Protein AF-A0A1I3K6D3-F1 (afdb_monomer_lite)

Sequence (68 aa):
MDAGLLESARRASGKPDSALVDEALAALLARHRSAEVDASYAAYDAHPLDEPDEWGDLASFRRAVSAS

Structure (mmCIF, N/CA/C/O backbone):
data_AF-A0A1I3K6D3-F1
#
_entry.id   AF-A0A1I3K6D3-F1
#
loop_
_atom_site.group_PDB
_atom_site.id
_atom_site.type_symbol
_atom_site.label_atom_id
_atom_site.label_alt_id
_atom_site.label_comp_id
_atom_site.label_asym_id
_atom_site.label_entity_id
_atom_site.label_seq_id
_atom_site.pdbx_PDB_ins_code
_atom_site.Cartn_x
_atom_site.Cartn_y
_atom_site.Cartn_z
_atom_site.occupancy
_atom_site.B_iso_or_equiv
_atom_site.auth_seq_id
_atom_site.auth_comp_id
_atom_site.auth_asym_id
_atom_site.auth_atom_id
_atom_site.pdbx_PDB_model_num
ATOM 1 N N . MET A 1 1 ? -24.349 -4.720 2.168 1.00 63.62 1 MET A N 1
ATOM 2 C CA . MET A 1 1 ? -23.202 -4.822 3.094 1.00 63.62 1 MET A CA 1
ATOM 3 C C . MET A 1 1 ? -23.167 -6.235 3.634 1.00 63.62 1 ME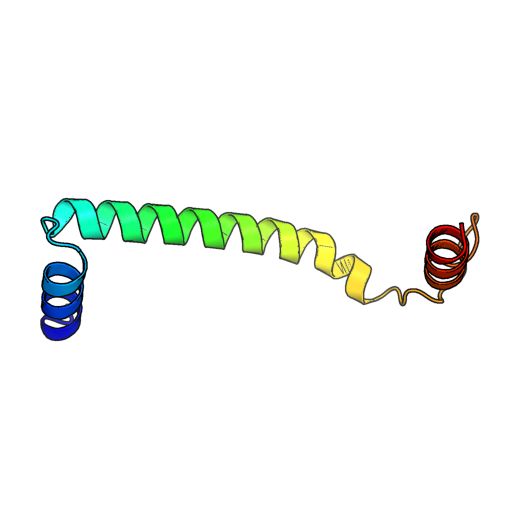T A C 1
ATOM 5 O O . MET A 1 1 ? -24.228 -6.742 3.979 1.00 63.62 1 MET A O 1
ATOM 9 N N . ASP A 1 2 ? -22.000 -6.874 3.658 1.00 86.62 2 ASP A N 1
ATOM 10 C CA . ASP A 1 2 ? -21.852 -8.188 4.286 1.00 86.62 2 ASP A CA 1
ATOM 11 C C . ASP A 1 2 ? -21.767 -8.002 5.808 1.00 86.62 2 ASP A C 1
ATOM 13 O O . ASP A 1 2 ? -20.755 -7.553 6.349 1.00 86.62 2 ASP A O 1
ATOM 17 N N . ALA A 1 3 ? -22.872 -8.292 6.494 1.00 86.44 3 ALA A N 1
ATOM 18 C CA . ALA A 1 3 ? -22.960 -8.162 7.944 1.00 86.44 3 ALA A CA 1
ATOM 19 C C . ALA A 1 3 ? -22.039 -9.155 8.680 1.00 86.44 3 ALA A C 1
ATOM 21 O O . ALA A 1 3 ? -21.561 -8.846 9.770 1.00 86.44 3 ALA A O 1
ATOM 22 N N . GLY A 1 4 ? -21.750 -10.319 8.085 1.00 91.81 4 GLY A N 1
ATOM 23 C CA . GLY A 1 4 ? -20.855 -11.321 8.667 1.00 91.81 4 GLY A CA 1
ATOM 24 C C . GLY A 1 4 ? -19.389 -10.891 8.620 1.00 91.81 4 GLY A C 1
ATOM 25 O O . GLY A 1 4 ? -18.636 -11.140 9.568 1.00 91.81 4 GLY A O 1
ATOM 26 N N . LEU A 1 5 ? -18.997 -10.185 7.555 1.00 90.44 5 LEU A N 1
ATOM 27 C CA . LEU A 1 5 ? -17.670 -9.580 7.434 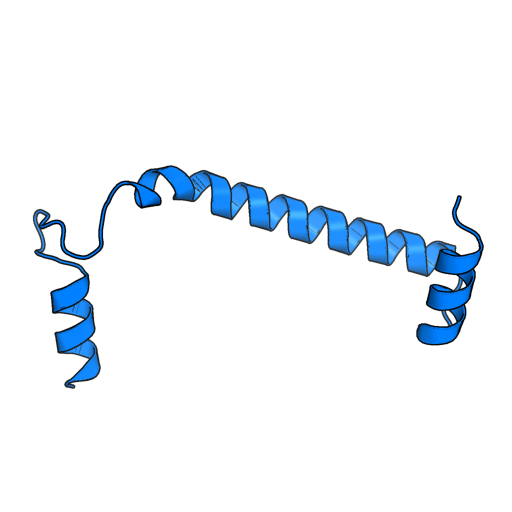1.00 90.44 5 LEU A CA 1
ATOM 28 C C . LEU A 1 5 ? -17.447 -8.494 8.495 1.00 90.44 5 LEU A C 1
ATOM 30 O O . LEU A 1 5 ? -16.436 -8.529 9.196 1.00 90.44 5 LEU A O 1
ATOM 34 N N . LEU A 1 6 ? -18.403 -7.569 8.655 1.00 90.25 6 LEU A N 1
ATOM 35 C CA . LEU A 1 6 ? -18.320 -6.506 9.666 1.00 90.25 6 LEU A CA 1
ATOM 36 C C . LEU A 1 6 ? -18.280 -7.070 11.087 1.00 90.25 6 LEU A C 1
ATOM 38 O O . LEU A 1 6 ? -17.466 -6.638 11.900 1.00 90.25 6 LEU A O 1
ATOM 42 N N . GLU A 1 7 ? -19.098 -8.081 11.378 1.00 93.12 7 GLU A N 1
ATOM 43 C CA . GLU A 1 7 ? -19.090 -8.728 12.689 1.00 93.12 7 GLU A CA 1
ATOM 44 C C . GLU A 1 7 ? -17.757 -9.428 12.983 1.00 93.12 7 GLU A C 1
ATOM 46 O O . GLU A 1 7 ? -17.228 -9.354 14.091 1.00 93.12 7 GLU A O 1
ATOM 51 N N . SER A 1 8 ? -17.162 -10.077 11.983 1.00 94.25 8 SER A N 1
ATOM 52 C CA . SER A 1 8 ? -15.846 -10.706 12.132 1.00 94.25 8 SER A CA 1
ATOM 53 C C . SER A 1 8 ? -14.741 -9.668 12.339 1.00 94.25 8 SER A C 1
ATOM 55 O O . SER A 1 8 ? -13.887 -9.851 13.207 1.00 94.25 8 SER A O 1
ATOM 57 N N . ALA A 1 9 ? -14.791 -8.548 11.612 1.00 92.69 9 ALA A N 1
ATOM 58 C CA . ALA A 1 9 ? -13.846 -7.445 11.760 1.00 92.69 9 ALA A CA 1
ATOM 59 C C . ALA A 1 9 ? -13.959 -6.761 13.132 1.00 92.69 9 ALA A C 1
ATOM 61 O O . ALA A 1 9 ? -12.939 -6.488 13.768 1.00 92.69 9 ALA A O 1
ATOM 62 N N . ARG A 1 10 ? -15.181 -6.553 13.640 1.00 93.31 10 ARG A N 1
ATOM 63 C CA . ARG A 1 10 ? -15.407 -6.059 15.006 1.00 93.31 10 ARG A CA 1
ATOM 64 C C . ARG A 1 10 ? -14.840 -7.004 16.050 1.00 93.31 10 ARG A C 1
ATOM 66 O O . ARG A 1 10 ? -14.099 -6.560 16.920 1.00 93.31 10 ARG A O 1
ATOM 73 N N . ARG A 1 11 ? -15.137 -8.303 15.949 1.00 95.25 11 ARG A N 1
ATOM 74 C CA . ARG A 1 11 ? -14.618 -9.304 16.895 1.00 95.25 11 ARG A CA 1
ATOM 75 C C . ARG A 1 11 ? -13.092 -9.384 16.891 1.00 95.25 11 ARG A C 1
ATOM 77 O O . ARG A 1 11 ? -12.505 -9.567 17.949 1.00 95.25 11 ARG A O 1
ATOM 84 N N . ALA A 1 12 ? -12.458 -9.240 15.730 1.00 96.38 12 ALA A N 1
ATOM 85 C CA . ALA A 1 12 ? -11.003 -9.303 15.614 1.00 96.38 12 ALA A CA 1
ATOM 86 C C . ALA A 1 12 ? -10.295 -8.026 16.100 1.00 96.38 12 ALA A C 1
ATOM 88 O O . ALA A 1 12 ? -9.201 -8.105 16.650 1.00 96.38 12 ALA A O 1
ATOM 89 N N . SER A 1 13 ? -10.897 -6.853 15.885 1.00 94.62 13 SER A N 1
ATOM 90 C CA . SER A 1 13 ? -10.253 -5.557 16.145 1.00 94.62 13 SER A CA 1
ATOM 91 C C . SER A 1 13 ? -10.674 -4.887 17.456 1.00 94.62 13 SER A C 1
ATOM 93 O O . SER A 1 13 ? -9.921 -4.074 17.986 1.00 94.62 13 SER A O 1
ATOM 95 N N . GLY A 1 14 ? -11.888 -5.161 17.945 1.00 95.62 14 GLY A N 1
ATOM 96 C CA . GLY A 1 14 ? -12.532 -4.420 19.033 1.00 95.62 14 GLY A CA 1
ATOM 97 C C . GLY A 1 14 ? -12.919 -2.973 18.686 1.00 95.62 14 GLY A C 1
ATOM 98 O O . GLY A 1 14 ? -13.272 -2.213 19.586 1.00 95.62 14 GLY A O 1
ATOM 99 N N . LYS A 1 15 ? -12.833 -2.563 17.413 1.00 94.81 15 LYS A N 1
ATOM 100 C CA . LYS A 1 15 ? -13.041 -1.173 16.973 1.00 94.81 15 LYS A CA 1
ATOM 101 C C . LYS A 1 15 ? -14.486 -0.905 16.531 1.00 94.81 15 LYS A C 1
ATOM 103 O O . LYS A 1 15 ? -15.158 -1.826 16.062 1.00 94.81 15 LYS A O 1
ATOM 108 N N . PRO A 1 16 ? -14.969 0.349 16.642 1.00 94.75 16 PRO A N 1
ATOM 109 C CA . PRO A 1 16 ? -16.253 0.735 16.068 1.00 94.75 16 PRO A CA 1
ATOM 110 C C . PRO A 1 16 ? -16.205 0.688 14.536 1.00 94.75 16 PRO A C 1
ATOM 112 O O . PRO A 1 16 ? -15.149 0.884 13.931 1.00 94.75 16 PRO A O 1
ATOM 115 N N . ASP A 1 17 ? -17.368 0.496 13.911 1.00 93.06 17 ASP A N 1
ATOM 116 C CA . ASP A 1 17 ? -17.494 0.347 12.455 1.00 93.06 17 ASP A CA 1
ATOM 117 C C . ASP A 1 17 ? -16.872 1.526 11.684 1.00 93.06 17 ASP A C 1
ATOM 119 O O . ASP A 1 17 ? -16.244 1.313 10.652 1.00 93.06 17 ASP A O 1
ATOM 123 N N . SER A 1 18 ? -16.974 2.759 12.197 1.00 95.06 18 SER A N 1
ATOM 124 C CA . SER A 1 18 ? -16.363 3.936 11.562 1.00 95.06 18 SER A CA 1
ATOM 125 C C . SER A 1 18 ? -14.838 3.828 11.475 1.00 95.06 18 SER A C 1
ATOM 127 O O . SER A 1 18 ? -14.273 4.052 10.412 1.00 95.06 18 SER A O 1
ATOM 129 N N . ALA A 1 19 ? -14.178 3.399 12.554 1.00 95.81 19 ALA A N 1
ATOM 130 C CA . ALA A 1 19 ? -12.726 3.228 12.571 1.00 95.81 19 ALA A CA 1
ATOM 131 C C . ALA A 1 19 ? -12.277 2.078 11.654 1.00 95.81 19 ALA A C 1
ATOM 133 O O . ALA A 1 19 ? -11.240 2.172 11.004 1.00 95.81 19 ALA A O 1
ATOM 134 N N . LEU A 1 20 ? -13.076 1.010 11.557 1.00 94.81 20 LEU A N 1
ATOM 135 C CA . LEU A 1 20 ? -12.832 -0.080 10.608 1.00 94.81 20 LEU A CA 1
ATOM 136 C C . LEU A 1 20 ? -12.930 0.384 9.152 1.00 94.81 20 LEU A C 1
ATOM 138 O O . LEU A 1 20 ? -12.126 -0.033 8.319 1.00 94.81 20 LEU A O 1
ATOM 142 N N . VAL A 1 21 ? -13.901 1.246 8.844 1.00 94.75 21 VAL A N 1
ATOM 143 C CA . VAL A 1 21 ? -14.063 1.833 7.508 1.00 94.75 21 VAL A CA 1
ATOM 144 C C . VAL A 1 21 ? -12.901 2.767 7.177 1.00 94.75 21 VAL A C 1
ATOM 146 O O . VAL A 1 21 ? -12.347 2.661 6.082 1.00 94.75 21 VAL A O 1
ATOM 149 N N . ASP A 1 22 ? -12.488 3.618 8.116 1.00 96.81 22 ASP A N 1
ATOM 150 C CA . ASP A 1 22 ? -11.348 4.521 7.929 1.00 96.81 22 ASP A CA 1
ATOM 151 C C . ASP A 1 22 ? -10.049 3.739 7.667 1.00 96.81 22 ASP A C 1
ATOM 153 O O . ASP A 1 22 ? -9.307 4.046 6.733 1.00 96.81 22 ASP A O 1
ATOM 157 N N . GLU A 1 23 ? -9.799 2.673 8.433 1.00 95.81 23 GLU A N 1
ATOM 158 C CA . GLU A 1 23 ? -8.634 1.799 8.250 1.00 95.81 23 GLU A CA 1
ATOM 159 C C . GLU A 1 23 ? -8.661 1.058 6.914 1.00 95.81 23 GLU A C 1
ATOM 161 O O . GLU A 1 23 ? -7.643 0.994 6.220 1.00 95.81 23 GLU A O 1
ATOM 166 N N . ALA A 1 24 ? -9.822 0.532 6.520 1.00 95.94 24 ALA A N 1
ATOM 167 C CA . ALA A 1 24 ? -9.981 -0.132 5.234 1.00 95.94 24 ALA A CA 1
ATOM 168 C C . ALA A 1 24 ? -9.739 0.834 4.064 1.00 95.94 24 ALA A C 1
ATOM 170 O O . ALA A 1 24 ? -9.075 0.468 3.092 1.00 95.94 24 ALA A O 1
ATOM 171 N N . LEU A 1 25 ? -10.231 2.074 4.161 1.00 97.44 25 LEU A N 1
ATOM 172 C CA . LEU A 1 25 ? -10.034 3.090 3.131 1.00 97.44 25 LEU A CA 1
ATOM 173 C C . LEU A 1 25 ? -8.570 3.537 3.054 1.00 97.44 25 LEU A C 1
ATOM 175 O O . LEU A 1 25 ? -8.015 3.626 1.959 1.00 97.44 25 LEU A O 1
ATOM 179 N N . ALA A 1 26 ? -7.918 3.753 4.197 1.00 97.88 26 ALA A N 1
ATOM 180 C CA . ALA A 1 26 ? -6.496 4.079 4.246 1.00 97.88 26 ALA A CA 1
ATOM 181 C C . ALA A 1 26 ? -5.638 2.961 3.628 1.00 97.88 26 ALA A C 1
ATOM 183 O O . ALA A 1 26 ? -4.767 3.234 2.799 1.00 97.88 26 ALA A O 1
ATOM 184 N N . ALA A 1 27 ? -5.921 1.699 3.968 1.00 97.38 27 ALA A N 1
ATOM 185 C CA . ALA A 1 27 ? -5.234 0.543 3.399 1.00 97.38 27 ALA A CA 1
ATOM 186 C C . ALA A 1 27 ? -5.467 0.415 1.884 1.00 97.38 27 ALA A C 1
ATOM 188 O O . ALA A 1 27 ? -4.531 0.124 1.135 1.00 97.38 27 ALA A O 1
ATOM 189 N N . LEU A 1 28 ? -6.694 0.673 1.418 1.00 97.50 28 LEU A N 1
ATOM 190 C CA . LEU A 1 28 ? -7.026 0.675 -0.006 1.00 97.50 28 LEU A CA 1
ATOM 191 C C . LEU A 1 28 ? -6.224 1.735 -0.767 1.00 97.50 28 LEU A C 1
ATOM 193 O O . LEU A 1 28 ? -5.627 1.418 -1.795 1.00 97.50 28 LEU A O 1
ATOM 197 N N . LEU A 1 29 ? -6.173 2.967 -0.257 1.00 98.06 29 LEU A N 1
ATOM 198 C CA . LEU A 1 29 ? -5.427 4.060 -0.883 1.00 98.06 29 LEU A CA 1
ATOM 199 C C . LEU A 1 29 ? -3.919 3.790 -0.897 1.00 98.06 29 LEU A C 1
ATOM 201 O O . LEU A 1 29 ? -3.263 4.029 -1.910 1.00 98.06 29 LEU A O 1
ATOM 205 N N . ALA A 1 30 ? -3.368 3.243 0.190 1.00 98.00 30 ALA A N 1
ATOM 206 C CA . ALA A 1 30 ? -1.959 2.863 0.251 1.00 98.00 30 ALA A CA 1
ATOM 207 C C . ALA A 1 30 ? -1.615 1.788 -0.792 1.00 98.00 30 ALA A C 1
ATOM 209 O O . ALA A 1 30 ? -0.643 1.930 -1.536 1.00 98.00 30 ALA A O 1
ATOM 210 N N . ARG A 1 31 ? -2.446 0.743 -0.900 1.00 97.00 31 ARG A N 1
ATOM 211 C CA . ARG A 1 31 ? -2.276 -0.311 -1.908 1.00 97.00 31 ARG A CA 1
ATOM 212 C C . ARG A 1 31 ? -2.436 0.224 -3.329 1.00 97.00 31 ARG A C 1
ATOM 214 O O . ARG A 1 31 ? -1.684 -0.187 -4.204 1.00 97.00 31 ARG A O 1
ATOM 221 N N . HIS A 1 32 ? -3.393 1.121 -3.562 1.00 96.44 32 HIS A N 1
ATOM 222 C CA . HIS A 1 32 ? -3.585 1.738 -4.872 1.00 96.44 32 HIS A CA 1
ATOM 223 C C . HIS A 1 32 ? -2.343 2.522 -5.295 1.00 96.44 32 HIS A C 1
ATOM 225 O O . HIS A 1 32 ? -1.808 2.268 -6.368 1.00 96.44 32 HIS A O 1
ATOM 231 N N . ARG A 1 33 ? -1.815 3.370 -4.407 1.00 96.00 33 ARG A N 1
ATOM 232 C CA . ARG A 1 33 ? -0.590 4.131 -4.666 1.00 96.00 33 ARG A CA 1
ATOM 233 C C . ARG A 1 33 ? 0.619 3.231 -4.925 1.00 96.00 33 ARG A C 1
ATOM 235 O O . ARG A 1 33 ? 1.414 3.529 -5.806 1.00 96.00 33 ARG A O 1
ATOM 242 N N . SER A 1 34 ? 0.764 2.138 -4.172 1.00 95.00 34 SER A N 1
ATOM 243 C CA . SER A 1 34 ? 1.822 1.149 -4.428 1.00 95.00 34 SER A CA 1
ATOM 244 C C . SER A 1 34 ? 1.686 0.547 -5.825 1.00 95.00 34 SER A C 1
ATOM 246 O O . SER A 1 34 ? 2.660 0.502 -6.562 1.00 95.00 34 SER A O 1
ATOM 248 N N . ALA A 1 35 ? 0.470 0.158 -6.217 1.00 95.00 35 ALA A N 1
ATOM 249 C CA . ALA A 1 35 ? 0.215 -0.417 -7.532 1.00 95.00 35 ALA A CA 1
ATOM 250 C C . ALA A 1 35 ? 0.472 0.577 -8.677 1.00 95.00 35 ALA A C 1
ATOM 252 O O . ALA A 1 35 ? 0.927 0.166 -9.737 1.00 95.00 35 ALA A O 1
ATOM 253 N N . GLU A 1 36 ? 0.210 1.874 -8.480 1.00 96.00 36 GLU A N 1
ATOM 254 C CA . GLU A 1 36 ? 0.570 2.908 -9.462 1.00 96.00 36 GLU A CA 1
ATOM 255 C C . GLU A 1 36 ? 2.089 3.013 -9.647 1.00 96.00 36 GLU A C 1
ATOM 257 O O . GLU A 1 36 ? 2.568 3.129 -10.776 1.00 96.00 36 GLU A O 1
ATOM 262 N N . VAL A 1 37 ? 2.852 2.934 -8.552 1.00 94.00 37 VAL A N 1
ATOM 263 C CA . VAL A 1 37 ? 4.319 2.919 -8.607 1.00 94.00 37 VAL A CA 1
ATOM 264 C C . VAL A 1 37 ? 4.809 1.660 -9.318 1.00 94.00 37 VAL A C 1
ATOM 266 O O . VAL A 1 37 ? 5.582 1.780 -10.264 1.00 94.00 37 VAL A O 1
ATOM 269 N N . ASP A 1 38 ? 4.315 0.481 -8.943 1.00 93.19 38 ASP A N 1
ATOM 270 C CA . ASP A 1 38 ? 4.697 -0.784 -9.583 1.00 93.19 38 ASP A CA 1
ATOM 271 C C . ASP A 1 38 ? 4.383 -0.755 -11.090 1.00 93.19 38 ASP A C 1
ATOM 273 O O . ASP A 1 38 ? 5.233 -1.074 -11.920 1.00 93.19 38 ASP A O 1
ATOM 277 N N . ALA A 1 39 ? 3.196 -0.267 -11.469 1.00 92.62 39 ALA A N 1
ATOM 278 C CA . ALA A 1 39 ? 2.797 -0.128 -12.868 1.00 92.62 39 ALA A CA 1
ATOM 279 C C . ALA A 1 39 ? 3.694 0.844 -13.651 1.00 92.62 39 ALA A C 1
ATOM 281 O O . ALA A 1 39 ? 3.961 0.611 -14.829 1.00 92.62 39 ALA A O 1
ATOM 282 N N . SER A 1 40 ? 4.191 1.911 -13.015 1.00 90.94 40 SER A N 1
ATOM 283 C CA . SER A 1 40 ? 5.127 2.846 -13.657 1.00 90.94 40 SER A CA 1
ATOM 284 C C . SER A 1 40 ? 6.474 2.201 -14.008 1.00 90.94 40 SER A C 1
ATOM 286 O O . SER A 1 40 ? 7.130 2.640 -14.953 1.00 90.94 40 SER A O 1
ATOM 288 N N . TYR A 1 41 ? 6.855 1.132 -13.302 1.00 88.94 41 TYR A N 1
ATOM 289 C CA . TYR A 1 41 ? 8.075 0.366 -13.560 1.00 88.94 41 TYR A CA 1
ATOM 290 C C . TYR A 1 41 ? 7.861 -0.850 -14.471 1.00 88.94 41 TYR A C 1
ATOM 292 O O . TYR A 1 41 ? 8.847 -1.432 -14.914 1.00 88.94 41 TYR A O 1
ATOM 300 N N . ALA A 1 42 ? 6.621 -1.189 -14.838 1.00 90.00 42 ALA A N 1
ATOM 301 C CA . ALA A 1 42 ? 6.320 -2.347 -15.690 1.00 90.00 42 ALA A CA 1
ATOM 302 C C . ALA A 1 42 ? 6.994 -2.290 -17.076 1.00 90.00 42 ALA A C 1
ATOM 304 O O . ALA A 1 42 ? 7.208 -3.319 -17.708 1.00 90.00 42 ALA A O 1
ATOM 305 N N . ALA A 1 43 ? 7.373 -1.098 -17.557 1.00 87.81 43 ALA A N 1
ATOM 306 C CA . ALA A 1 43 ? 8.160 -0.955 -18.785 1.00 87.81 43 ALA A CA 1
ATOM 307 C C . ALA A 1 43 ? 9.523 -1.671 -18.704 1.00 87.81 43 ALA A C 1
ATOM 309 O O . ALA A 1 43 ? 10.029 -2.137 -19.722 1.00 87.81 43 ALA A O 1
ATOM 310 N N . TYR A 1 44 ? 10.094 -1.792 -17.502 1.00 81.38 44 TYR A N 1
ATOM 311 C CA . TYR A 1 44 ? 11.369 -2.468 -17.275 1.00 81.38 44 TYR A CA 1
ATOM 312 C C . TYR A 1 44 ? 11.240 -3.992 -17.165 1.00 81.38 44 TYR A C 1
ATOM 314 O O . TYR A 1 44 ? 12.249 -4.675 -17.293 1.00 81.38 44 TYR A O 1
ATOM 322 N N . ASP A 1 45 ?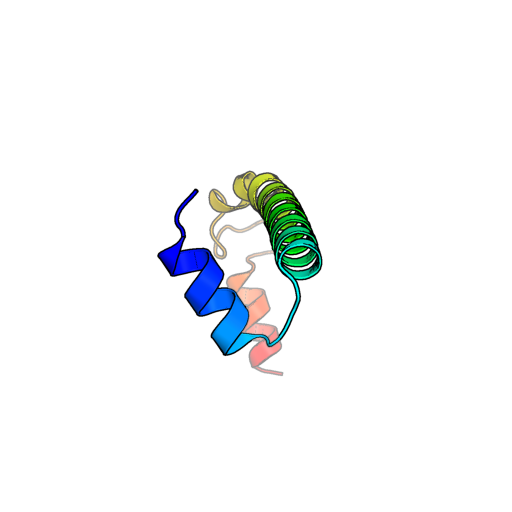 10.030 -4.551 -17.028 1.00 85.00 45 ASP A N 1
ATOM 323 C CA . ASP A 1 45 ? 9.830 -6.012 -17.043 1.00 85.00 45 ASP A CA 1
ATOM 324 C C . ASP A 1 45 ? 10.229 -6.639 -18.392 1.00 85.00 45 ASP A C 1
ATOM 326 O O . ASP A 1 45 ? 10.531 -7.829 -18.471 1.00 85.00 45 ASP A O 1
ATOM 330 N N . ALA A 1 46 ? 10.235 -5.839 -19.463 1.00 85.62 46 ALA A N 1
ATOM 331 C CA . ALA A 1 46 ? 10.663 -6.257 -20.793 1.00 85.62 46 ALA A CA 1
ATOM 332 C C . ALA A 1 46 ? 12.192 -6.381 -20.940 1.00 85.62 46 ALA A C 1
ATOM 334 O O . ALA A 1 46 ? 12.643 -6.954 -21.931 1.00 85.62 46 ALA A O 1
ATOM 335 N N . HIS A 1 47 ? 12.966 -5.869 -19.976 1.00 84.88 47 HIS A N 1
ATOM 336 C CA . HIS A 1 47 ? 14.426 -5.856 -19.996 1.00 84.88 47 HIS A CA 1
ATOM 337 C C . HIS A 1 47 ? 14.978 -6.888 -19.005 1.00 84.88 47 HIS A C 1
ATOM 339 O O . HIS A 1 47 ? 14.973 -6.653 -17.790 1.00 84.88 47 HIS A O 1
ATOM 345 N N . PRO A 1 48 ? 15.411 -8.071 -19.475 1.00 86.50 48 PRO A N 1
ATOM 346 C CA . PRO A 1 48 ? 15.921 -9.104 -18.591 1.00 86.50 48 PRO A CA 1
ATOM 347 C C . PRO A 1 48 ? 17.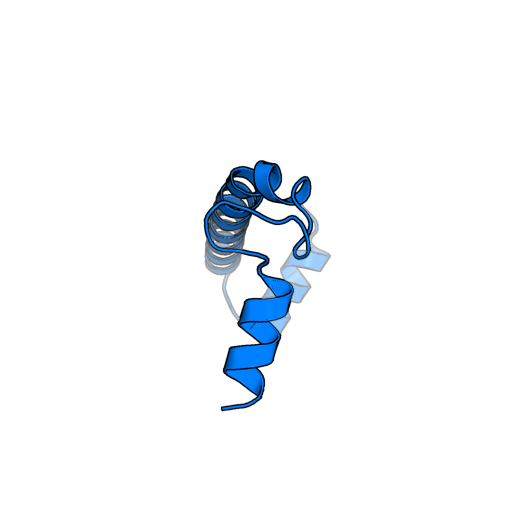259 -8.688 -17.959 1.00 86.50 48 PRO A C 1
ATOM 349 O O . PRO A 1 48 ? 18.022 -7.897 -18.502 1.00 86.50 48 PRO A O 1
ATOM 352 N N . LEU A 1 49 ? 17.560 -9.235 -16.777 1.00 84.44 49 LEU A N 1
ATOM 353 C CA . LEU A 1 49 ? 18.723 -8.826 -15.969 1.00 84.44 49 LEU A CA 1
ATOM 354 C C . LEU A 1 49 ? 20.087 -9.137 -16.607 1.00 84.44 49 LEU A C 1
ATOM 356 O O . LEU A 1 49 ? 21.107 -8.640 -16.129 1.0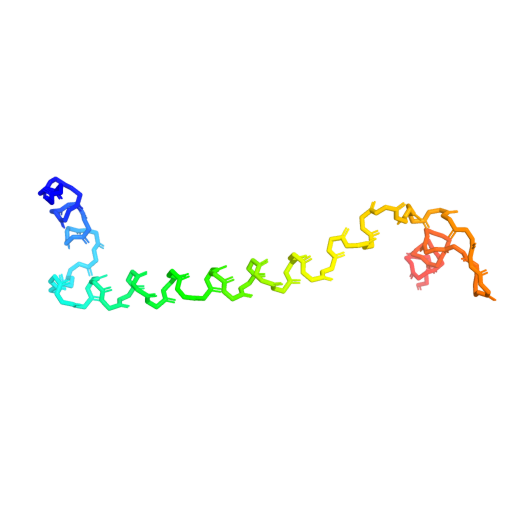0 84.44 49 LEU A O 1
ATOM 360 N N . ASP A 1 50 ? 20.115 -10.018 -17.602 1.00 86.25 50 ASP A N 1
ATOM 361 C CA . ASP A 1 50 ? 21.291 -10.389 -18.383 1.00 86.25 50 ASP A CA 1
ATOM 362 C C . ASP A 1 50 ? 21.421 -9.585 -19.687 1.00 86.25 50 ASP A C 1
ATOM 364 O O . ASP A 1 50 ? 22.400 -9.775 -20.412 1.00 86.25 50 ASP A O 1
ATOM 368 N N . GLU A 1 51 ? 20.476 -8.685 -19.986 1.00 88.25 51 GLU A N 1
ATOM 369 C CA . GLU A 1 51 ? 20.594 -7.760 -21.111 1.00 88.25 51 GLU A CA 1
ATOM 370 C C . GLU A 1 51 ? 21.778 -6.804 -20.871 1.00 88.25 51 GLU A C 1
ATOM 372 O O . GLU A 1 51 ? 21.823 -6.133 -19.836 1.00 88.25 51 GLU A O 1
ATOM 377 N N . PRO A 1 52 ? 22.760 -6.749 -21.790 1.00 86.75 52 PRO A N 1
ATOM 378 C CA . PRO A 1 52 ? 23.910 -5.870 -21.643 1.00 86.75 52 PRO A CA 1
ATOM 379 C C . PRO A 1 52 ? 23.573 -4.432 -22.065 1.00 86.75 52 PRO A C 1
ATOM 381 O O . PRO A 1 52 ? 23.074 -4.210 -23.169 1.00 86.75 52 PRO A O 1
ATOM 384 N N . ASP A 1 53 ? 23.926 -3.456 -21.228 1.00 86.62 53 ASP A N 1
ATOM 385 C CA . ASP A 1 53 ? 23.867 -2.021 -21.529 1.00 86.62 53 ASP A CA 1
ATOM 386 C C . ASP A 1 53 ? 25.273 -1.376 -21.587 1.00 86.62 53 ASP A C 1
ATOM 388 O O . ASP A 1 53 ? 26.298 -2.065 -21.633 1.00 86.62 53 ASP A O 1
ATOM 392 N N . GLU A 1 54 ? 25.345 -0.039 -21.616 1.00 87.81 54 GLU A N 1
ATOM 393 C CA . GLU A 1 54 ? 26.609 0.722 -21.638 1.00 87.81 54 GLU A CA 1
ATOM 394 C C . GLU A 1 54 ? 27.512 0.470 -20.413 1.00 87.81 54 GLU A C 1
ATOM 396 O O . GLU A 1 54 ? 28.707 0.781 -20.441 1.00 87.81 54 GLU A O 1
ATOM 401 N N . TRP A 1 55 ? 26.964 -0.113 -19.350 1.00 87.50 55 TRP A N 1
ATOM 402 C CA . TRP A 1 55 ? 27.628 -0.426 -18.091 1.00 87.50 55 TRP A CA 1
ATOM 403 C C . TRP A 1 55 ? 27.763 -1.937 -17.823 1.00 87.50 55 TRP A C 1
ATOM 405 O O . TRP A 1 55 ? 28.392 -2.315 -16.831 1.00 87.50 55 TRP A O 1
ATOM 415 N N . GLY A 1 56 ? 27.265 -2.804 -18.712 1.00 88.31 56 GLY A N 1
ATOM 416 C CA . GLY A 1 56 ? 27.317 -4.267 -18.592 1.00 88.31 56 GLY A CA 1
ATOM 417 C C . GLY A 1 56 ? 25.950 -4.879 -18.275 1.00 88.31 56 GLY A C 1
ATOM 418 O O . GLY A 1 56 ? 24.932 -4.336 -18.673 1.00 88.31 56 GLY A O 1
ATOM 419 N N . ASP A 1 57 ? 25.910 -6.032 -17.594 1.00 91.69 57 ASP A N 1
ATOM 420 C CA . ASP A 1 57 ? 24.650 -6.684 -17.200 1.00 91.69 57 ASP A CA 1
ATOM 421 C C . ASP A 1 57 ? 24.443 -6.697 -15.672 1.00 91.69 57 ASP A C 1
ATOM 423 O O . ASP A 1 57 ? 25.377 -6.887 -14.875 1.00 91.69 57 ASP A O 1
ATOM 427 N N . LEU A 1 58 ? 23.188 -6.515 -15.248 1.00 88.75 58 LEU A N 1
ATOM 428 C CA . LEU A 1 58 ? 22.803 -6.432 -13.834 1.00 88.75 58 LEU A CA 1
ATOM 429 C C . LEU A 1 58 ? 23.081 -7.741 -13.079 1.00 88.75 58 LEU A C 1
ATOM 431 O O . LEU A 1 58 ? 23.402 -7.720 -11.883 1.00 88.75 58 LEU A O 1
ATOM 435 N N . ALA A 1 59 ? 22.991 -8.893 -13.748 1.00 90.56 59 ALA A N 1
ATOM 436 C CA . ALA A 1 59 ? 23.265 -10.188 -13.134 1.00 90.56 59 ALA A CA 1
ATOM 437 C C . ALA A 1 59 ? 24.750 -10.353 -12.756 1.00 90.56 59 ALA A C 1
ATOM 439 O O . ALA A 1 59 ? 25.065 -10.872 -11.677 1.00 90.56 59 ALA A O 1
ATOM 440 N N . SER A 1 60 ? 25.674 -9.893 -13.597 1.00 89.00 60 SER A N 1
ATOM 441 C CA . SER A 1 60 ? 27.114 -9.850 -13.331 1.00 89.00 60 SER A CA 1
ATOM 442 C C . SER A 1 60 ? 27.447 -8.895 -12.193 1.00 89.00 60 SER A C 1
ATOM 444 O O . SER A 1 60 ? 28.191 -9.280 -11.287 1.00 89.00 60 SER A O 1
ATOM 446 N N . PHE A 1 61 ? 26.823 -7.715 -12.162 1.00 88.12 61 PHE A N 1
ATOM 447 C CA . PHE A 1 61 ? 26.961 -6.787 -11.039 1.00 88.12 61 PHE A CA 1
ATOM 448 C C . PHE A 1 61 ? 26.522 -7.426 -9.711 1.00 88.12 61 PHE A C 1
ATOM 450 O O . PHE A 1 61 ? 27.281 -7.433 -8.739 1.00 88.12 61 PHE A O 1
ATOM 457 N N . ARG A 1 62 ? 25.339 -8.061 -9.673 1.00 90.06 62 ARG A N 1
ATOM 458 C CA . ARG A 1 62 ? 24.829 -8.738 -8.465 1.00 90.06 62 ARG A CA 1
ATOM 459 C C . ARG A 1 62 ? 25.777 -9.829 -7.961 1.00 90.06 62 ARG A C 1
ATOM 461 O O . ARG A 1 62 ? 25.964 -9.969 -6.750 1.00 90.06 62 ARG A O 1
ATOM 468 N N . ARG A 1 63 ? 26.379 -10.602 -8.874 1.00 92.12 63 ARG A N 1
ATOM 469 C CA . ARG A 1 63 ? 27.373 -11.633 -8.531 1.00 92.12 63 ARG A CA 1
ATOM 470 C C . ARG A 1 63 ? 28.638 -11.027 -7.926 1.00 92.12 63 ARG A C 1
ATOM 472 O O . ARG A 1 63 ? 29.112 -11.548 -6.924 1.00 92.12 63 ARG A O 1
ATOM 479 N N . ALA A 1 64 ? 29.148 -9.934 -8.494 1.00 90.69 64 ALA A N 1
ATOM 480 C CA . ALA A 1 64 ? 30.348 -9.263 -7.995 1.00 90.69 64 ALA A CA 1
ATOM 481 C C . ALA A 1 64 ? 30.153 -8.702 -6.576 1.00 90.69 64 ALA A C 1
ATOM 483 O O . ALA A 1 64 ? 30.997 -8.919 -5.708 1.00 90.69 64 ALA A O 1
ATOM 484 N N . VAL A 1 65 ? 29.008 -8.057 -6.318 1.00 92.56 65 VAL A N 1
ATOM 485 C CA . VAL A 1 65 ? 28.666 -7.530 -4.985 1.00 92.56 65 VAL A CA 1
ATOM 486 C C . VAL A 1 65 ? 28.517 -8.652 -3.958 1.00 92.56 65 VAL A C 1
ATOM 488 O O . VAL A 1 65 ? 28.999 -8.523 -2.842 1.00 92.56 65 VAL A O 1
ATOM 491 N N . SER A 1 66 ? 27.887 -9.770 -4.330 1.00 91.50 66 SER A N 1
ATOM 492 C CA . SER A 1 66 ? 27.679 -10.901 -3.409 1.00 91.50 66 SER A CA 1
ATOM 493 C C . SER A 1 66 ? 28.966 -11.670 -3.075 1.00 91.50 66 SER A C 1
ATOM 495 O O . SER A 1 66 ? 28.970 -12.460 -2.136 1.00 91.50 66 SER A O 1
ATOM 497 N N . ALA A 1 67 ? 30.027 -11.498 -3.869 1.00 88.25 67 ALA A N 1
ATOM 498 C CA . ALA A 1 67 ? 31.322 -12.157 -3.693 1.00 88.25 67 ALA A CA 1
ATOM 499 C C . ALA A 1 67 ? 32.355 -11.298 -2.934 1.00 88.25 67 ALA A C 1
ATOM 501 O O . ALA A 1 67 ? 33.490 -11.748 -2.762 1.00 88.25 67 ALA A O 1
ATOM 502 N N . SER A 1 68 ? 31.977 -10.081 -2.522 1.00 70.00 68 SER A N 1
ATOM 503 C CA . SER A 1 68 ? 32.786 -9.155 -1.710 1.00 70.00 68 SER A CA 1
ATOM 504 C C . SER A 1 68 ? 32.427 -9.264 -0.231 1.00 70.00 68 SER A C 1
ATOM 506 O O . SER A 1 68 ? 33.354 -9.128 0.597 1.00 70.00 68 SER A O 1
#

Foldseek 3Di:
DPPVVQVVVCVVPVDDPVVVVVVVVVVVVVVVVVVVVVVVCVVCVVPDQQRQDPVGGNVVVVVVVVVD

Radius of gyration: 21.92 Å; chains: 1; bounding box: 56×17×41 Å

pLDDT: mean 91.14, std 5.88, range [63.62, 98.06]

Secondary structure (DSSP, 8-state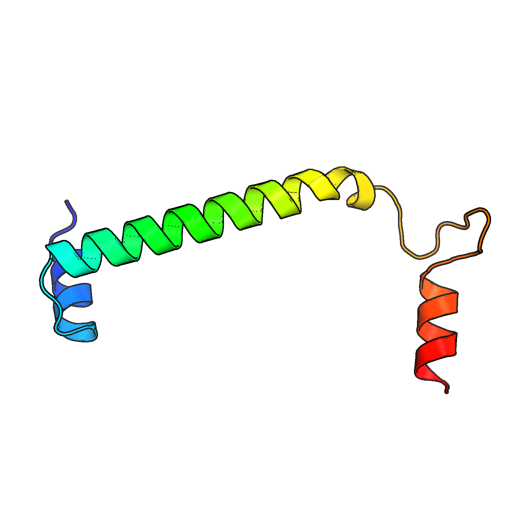):
--HHHHHHHHHHH---HHHHHHHHHHHHHHHHHHHHHHHHHGGGGGS-TT--BTTB-HHHHHHHHHT-

Organism: NCBI:txid1005945